Protein AF-A0A856MHK7-F1 (afdb_monomer_lite)

InterPro domains:
  IPR015233 Orange carotenoid-binding protein, N-terminal [PF09150] (10-145)
  IPR015233 Orange carotenoid-binding protein, N-terminal [PS51773] (6-150)
  IPR036917 Orange carotenoid-binding protein, N-terminal domain superfamily [G3DSA:1.10.2090.10] (1-149)
  IPR036917 Orange carotenoid-binding protein, N-terminal domain superfamily [SSF81930] (4-146)

Secondary structure (DSSP, 8-state):
--------HHHHHHHHHTS-HHHHHHHHHHHHHHHHSS--TT--S----HHHHHHHHHHHTS-HHHHHHHHHHHTS----HHHHHHHHS-HHHHHHHHHHHHHHHHTTSSPPPPTT----HHHHHHHHHHTTS-HHHHHHHHHHHHHS--

Organism: NCBI:txid415709

Sequence (150 aa):
MTQYTQSPPAEYAELFRNLSIDNQLAVLWYVYIKIGGSTRPGDPEGTAPDTSDELFNKVKGKSHEEQLQIMRDLLTPSSTDIRREYDSLSNNTKLAFWYRLAQGMENSTIVPVPSDYQLSAQAKELLSRLEPIDFELQYVFLRDALLAGY

Structure (mmCIF, N/CA/C/O backbone):
data_AF-A0A856MHK7-F1
#
_entry.id   AF-A0A856MHK7-F1
#
loop_
_atom_site.group_PDB
_atom_site.id
_atom_site.type_symbol
_atom_site.label_atom_id
_atom_site.label_alt_id
_atom_site.label_comp_id
_atom_site.label_asym_id
_atom_site.label_entity_id
_atom_site.label_seq_id
_atom_site.pdbx_PDB_ins_code
_atom_site.Cartn_x
_atom_site.Cartn_y
_atom_site.Cartn_z
_atom_site.occupancy
_atom_site.B_iso_or_equiv
_atom_site.auth_seq_id
_atom_site.auth_comp_id
_atom_site.auth_asym_id
_atom_site.auth_atom_id
_atom_site.pdbx_PDB_model_num
ATOM 1 N N . MET A 1 1 ? 17.837 -11.339 -31.594 1.00 33.41 1 MET A N 1
ATOM 2 C CA . MET A 1 1 ? 18.201 -10.533 -30.412 1.00 33.41 1 MET A CA 1
ATOM 3 C C . MET A 1 1 ? 16.921 -9.895 -29.912 1.00 33.41 1 MET A C 1
ATOM 5 O O . MET A 1 1 ? 16.466 -8.927 -30.503 1.00 33.41 1 MET A O 1
ATOM 9 N N . THR A 1 2 ? 16.262 -10.508 -28.936 1.00 36.59 2 THR A N 1
ATOM 10 C CA . THR A 1 2 ? 15.085 -9.922 -28.291 1.00 36.59 2 THR A CA 1
ATOM 11 C C . THR A 1 2 ? 15.575 -8.746 -27.457 1.00 36.59 2 THR A C 1
ATOM 13 O O . THR A 1 2 ? 16.279 -8.936 -26.469 1.00 36.59 2 THR A O 1
ATOM 16 N N . GLN A 1 3 ? 15.285 -7.527 -27.911 1.00 32.66 3 GLN A N 1
ATOM 17 C CA . GLN A 1 3 ? 15.436 -6.346 -27.075 1.00 32.66 3 GLN A CA 1
ATOM 18 C C . GLN A 1 3 ? 14.429 -6.499 -25.936 1.00 32.66 3 GLN A C 1
ATOM 20 O O . GLN A 1 3 ? 13.229 -6.354 -26.145 1.00 32.66 3 GLN A O 1
ATOM 25 N N . TYR A 1 4 ? 14.911 -6.860 -24.750 1.00 39.91 4 TYR A N 1
ATOM 26 C CA . TYR A 1 4 ? 14.178 -6.603 -23.521 1.00 39.91 4 TYR A CA 1
ATOM 27 C C . TYR A 1 4 ? 14.167 -5.088 -23.375 1.00 39.91 4 TYR A C 1
ATOM 29 O O . TYR A 1 4 ? 15.126 -4.495 -22.884 1.00 39.91 4 TYR A O 1
ATOM 37 N N . THR A 1 5 ? 13.136 -4.443 -23.909 1.00 43.38 5 THR A N 1
ATOM 38 C CA . THR A 1 5 ? 12.838 -3.063 -23.560 1.00 43.38 5 THR A CA 1
ATOM 39 C C . THR A 1 5 ? 12.625 -3.088 -22.054 1.00 43.38 5 THR A C 1
ATOM 41 O O . THR A 1 5 ? 11.622 -3.613 -21.579 1.00 43.38 5 THR A O 1
ATOM 44 N N . GLN A 1 6 ? 13.619 -2.637 -21.288 1.00 47.22 6 GLN A N 1
ATOM 45 C CA . GLN A 1 6 ? 13.416 -2.311 -19.887 1.00 47.22 6 GLN A CA 1
ATOM 46 C C . GLN A 1 6 ? 12.373 -1.194 -19.888 1.00 47.22 6 GLN A C 1
ATOM 48 O O . GLN A 1 6 ? 12.715 -0.030 -20.084 1.00 47.22 6 GLN A O 1
ATOM 53 N N . SER A 1 7 ? 11.092 -1.552 -19.790 1.00 54.78 7 SER A N 1
ATOM 54 C CA . SER A 1 7 ? 10.040 -0.578 -19.545 1.00 54.78 7 SER A CA 1
ATOM 55 C C . SER A 1 7 ? 10.418 0.127 -18.244 1.00 54.78 7 SER A C 1
ATOM 57 O O . SER A 1 7 ? 10.622 -0.551 -17.229 1.00 54.78 7 SER A O 1
ATOM 59 N N . PRO A 1 8 ? 10.628 1.455 -18.263 1.00 65.31 8 PRO A N 1
ATOM 60 C CA . PRO A 1 8 ? 11.066 2.161 -17.076 1.00 65.31 8 PRO A CA 1
ATOM 61 C C . PRO A 1 8 ? 10.010 1.967 -15.978 1.00 65.31 8 PRO A C 1
ATOM 63 O O . PRO A 1 8 ? 8.819 1.944 -16.294 1.00 65.31 8 PRO A O 1
ATOM 66 N N . PRO A 1 9 ? 10.401 1.868 -14.695 1.00 64.81 9 PRO A N 1
ATOM 67 C CA . PRO A 1 9 ? 9.469 1.722 -13.570 1.00 64.81 9 PRO A CA 1
ATOM 68 C C . PRO A 1 9 ? 8.276 2.697 -13.586 1.00 64.81 9 PRO A C 1
ATOM 70 O O . PRO A 1 9 ? 7.198 2.366 -13.095 1.00 64.81 9 PRO A O 1
ATOM 73 N N . ALA A 1 10 ? 8.436 3.860 -14.227 1.00 70.25 10 ALA A N 1
ATOM 74 C CA . ALA A 1 10 ? 7.376 4.828 -14.487 1.00 70.25 10 ALA A CA 1
ATOM 75 C C . ALA A 1 10 ? 6.189 4.265 -15.302 1.00 70.25 10 ALA A C 1
ATOM 77 O O . ALA A 1 10 ? 5.043 4.539 -14.951 1.00 70.25 10 ALA A O 1
ATOM 78 N N . GLU A 1 11 ? 6.431 3.445 -16.334 1.00 83.56 11 GLU A N 1
ATOM 79 C CA . GLU A 1 11 ? 5.368 2.804 -17.131 1.00 83.56 11 GLU A CA 1
ATOM 80 C C . GLU A 1 11 ? 4.575 1.811 -16.271 1.00 83.56 11 GLU A C 1
ATOM 82 O O . GLU A 1 11 ? 3.349 1.748 -16.329 1.00 83.56 11 GLU A O 1
ATOM 87 N N . TYR A 1 12 ? 5.260 1.059 -15.407 1.00 87.50 12 TYR A N 1
ATOM 88 C CA . TYR A 1 12 ? 4.608 0.116 -14.497 1.00 87.50 12 TYR A CA 1
ATOM 89 C C . TYR A 1 12 ? 3.773 0.835 -13.442 1.00 87.50 12 TYR A C 1
ATOM 91 O O . TYR A 1 12 ? 2.656 0.407 -13.154 1.00 87.50 12 TYR A O 1
ATOM 99 N N . ALA A 1 13 ? 4.269 1.954 -12.912 1.00 85.88 13 ALA A N 1
ATOM 100 C CA . ALA A 1 13 ? 3.502 2.802 -12.009 1.00 85.88 13 ALA A CA 1
ATOM 101 C C . ALA A 1 13 ? 2.266 3.408 -12.705 1.00 85.88 13 ALA A C 1
ATOM 103 O O . ALA A 1 13 ? 1.209 3.516 -12.090 1.00 85.88 13 ALA A O 1
ATOM 104 N N . GLU A 1 14 ? 2.354 3.770 -13.989 1.00 86.25 14 GLU A N 1
ATOM 105 C CA . GLU A 1 14 ? 1.198 4.210 -14.787 1.00 86.25 14 GLU A CA 1
ATOM 106 C C . GLU A 1 14 ? 0.160 3.103 -14.980 1.00 86.25 14 GLU A C 1
ATOM 108 O O . GLU A 1 14 ? -1.025 3.316 -14.716 1.00 86.25 14 GLU A O 1
ATOM 113 N N . LEU A 1 15 ? 0.596 1.909 -15.390 1.00 89.56 15 LEU A N 1
ATOM 114 C CA . LEU A 1 15 ? -0.280 0.744 -15.523 1.00 89.56 15 LEU A CA 1
ATOM 115 C C . LEU A 1 15 ? -0.967 0.415 -14.198 1.00 89.56 15 LEU A C 1
ATOM 117 O O . LEU A 1 15 ? -2.168 0.158 -14.188 1.00 89.56 15 LEU A O 1
ATOM 121 N N . PHE A 1 16 ? -0.225 0.485 -13.092 1.00 92.69 16 PHE A N 1
ATOM 122 C CA . PHE A 1 16 ? -0.745 0.295 -11.744 1.00 92.69 16 PHE A CA 1
ATOM 123 C C . PHE A 1 16 ? -1.862 1.288 -11.409 1.00 92.69 16 PHE A C 1
ATOM 125 O O . PHE A 1 16 ? -2.933 0.868 -10.978 1.00 92.69 16 PHE A O 1
ATOM 132 N N . ARG A 1 17 ? -1.665 2.587 -11.666 1.00 88.94 17 ARG A N 1
ATOM 133 C CA . ARG A 1 17 ? -2.680 3.620 -11.383 1.00 88.94 17 ARG A CA 1
ATOM 134 C C . ARG A 1 17 ? -3.970 3.442 -12.184 1.00 88.94 17 ARG A C 1
ATOM 136 O O . ARG A 1 17 ? -5.034 3.835 -11.718 1.00 88.94 17 ARG A O 1
ATOM 143 N N . ASN A 1 18 ? -3.891 2.829 -13.363 1.00 91.50 18 ASN A N 1
ATOM 144 C CA . ASN A 1 18 ? -5.062 2.534 -14.193 1.00 91.50 18 ASN A CA 1
ATOM 145 C C . ASN A 1 18 ? -5.855 1.301 -13.721 1.00 91.50 18 ASN A C 1
ATOM 147 O O . ASN A 1 18 ? -6.940 1.033 -14.242 1.00 91.50 18 ASN A O 1
ATOM 151 N N . LEU A 1 19 ? -5.338 0.530 -12.760 1.00 94.06 19 LEU A N 1
ATOM 152 C CA . LEU A 1 19 ? -6.069 -0.585 -12.162 1.00 94.06 19 LEU A CA 1
ATOM 153 C C . LEU A 1 19 ? -7.158 -0.072 -11.213 1.00 94.06 19 LEU A C 1
ATOM 155 O O . LEU A 1 19 ? -7.031 0.993 -10.610 1.00 94.06 19 LEU A O 1
ATOM 159 N N . SER A 1 20 ? -8.206 -0.876 -11.009 1.00 95.06 20 SER A N 1
ATOM 160 C CA . SER A 1 20 ? -9.134 -0.636 -9.899 1.00 95.06 20 SER A CA 1
ATOM 161 C C . SER A 1 20 ? -8.396 -0.697 -8.561 1.00 95.06 20 SER A C 1
ATOM 163 O O . SER A 1 20 ? -7.424 -1.436 -8.424 1.00 95.06 20 SER A O 1
ATOM 165 N N . ILE A 1 21 ? -8.889 0.023 -7.555 1.00 94.56 21 ILE A N 1
ATOM 166 C CA . ILE A 1 21 ? -8.235 0.115 -6.241 1.00 94.56 21 ILE A CA 1
ATOM 167 C C . ILE A 1 21 ? -8.026 -1.259 -5.597 1.00 94.56 21 ILE A C 1
ATOM 169 O O . ILE A 1 21 ? -6.948 -1.545 -5.090 1.00 94.56 21 ILE A O 1
ATOM 173 N N . ASP A 1 22 ? -9.000 -2.160 -5.713 1.00 94.94 22 ASP A N 1
ATOM 174 C CA . ASP A 1 22 ? -8.851 -3.526 -5.198 1.00 94.94 22 ASP A CA 1
ATOM 175 C C . ASP A 1 22 ? -7.764 -4.317 -5.950 1.00 94.94 22 ASP A C 1
ATOM 177 O O . ASP A 1 22 ? -7.020 -5.087 -5.344 1.00 94.94 22 ASP A O 1
ATOM 181 N N . ASN A 1 23 ? -7.596 -4.086 -7.259 1.00 95.69 23 ASN A N 1
ATOM 182 C CA . ASN A 1 23 ? -6.491 -4.675 -8.018 1.00 95.69 23 ASN A CA 1
ATOM 183 C C . ASN A 1 23 ? -5.147 -4.036 -7.658 1.00 95.69 23 ASN A C 1
ATOM 185 O O . ASN A 1 23 ? -4.146 -4.745 -7.638 1.00 95.69 23 ASN A O 1
ATOM 189 N N . GLN A 1 24 ? -5.111 -2.737 -7.353 1.00 95.38 24 GLN A N 1
ATOM 190 C CA . GLN A 1 24 ? -3.911 -2.068 -6.850 1.00 95.38 24 GLN A CA 1
ATOM 191 C C . GLN A 1 24 ? -3.471 -2.686 -5.516 1.00 95.38 24 GLN A C 1
ATOM 193 O O . GLN A 1 24 ? -2.326 -3.116 -5.392 1.00 95.38 24 GLN A O 1
ATOM 198 N N . LEU A 1 25 ? -4.391 -2.829 -4.554 1.00 95.25 25 LEU A N 1
ATOM 199 C CA . LEU A 1 25 ? -4.125 -3.485 -3.269 1.00 95.25 25 LEU A CA 1
ATOM 200 C C . LEU A 1 25 ? -3.646 -4.927 -3.449 1.00 95.25 25 LEU A C 1
ATOM 202 O O . LEU A 1 25 ? -2.659 -5.334 -2.836 1.00 95.25 25 LEU A O 1
ATOM 206 N N . ALA A 1 26 ? -4.299 -5.686 -4.331 1.00 94.56 26 ALA A N 1
ATOM 207 C CA . ALA A 1 26 ? -3.879 -7.044 -4.631 1.00 94.56 26 ALA A CA 1
ATOM 208 C C . ALA A 1 26 ? -2.464 -7.079 -5.231 1.00 94.56 26 ALA A C 1
ATOM 210 O O . ALA A 1 26 ? -1.639 -7.864 -4.775 1.00 94.56 26 ALA A O 1
ATOM 211 N N . VAL A 1 27 ? -2.141 -6.214 -6.201 1.00 93.31 27 VAL A N 1
ATOM 212 C CA . VAL A 1 27 ? -0.790 -6.127 -6.783 1.00 93.31 27 VAL A CA 1
ATOM 213 C C . VAL A 1 27 ? 0.252 -5.805 -5.714 1.00 93.31 27 VAL A C 1
ATOM 215 O O . VAL A 1 27 ? 1.264 -6.497 -5.662 1.00 93.31 27 VAL A O 1
ATOM 218 N N . LEU A 1 28 ? 0.003 -4.831 -4.831 1.00 92.31 28 LEU A N 1
ATOM 219 C CA . LEU A 1 28 ? 0.914 -4.507 -3.724 1.00 92.31 28 LEU A CA 1
ATOM 220 C C . LEU A 1 28 ? 1.166 -5.724 -2.821 1.00 92.31 28 LEU A C 1
ATOM 222 O O . LEU A 1 28 ? 2.312 -6.000 -2.469 1.00 92.31 28 LEU A O 1
ATOM 226 N N . TRP A 1 29 ? 0.119 -6.488 -2.503 1.00 91.25 29 TRP A N 1
ATOM 227 C CA . TRP A 1 29 ? 0.225 -7.728 -1.732 1.00 91.25 29 TRP A CA 1
ATOM 228 C C . TRP A 1 29 ? 1.038 -8.817 -2.449 1.00 91.25 29 TRP A C 1
ATOM 230 O O . TRP A 1 29 ? 1.937 -9.410 -1.854 1.00 91.25 29 TRP A O 1
ATOM 240 N N . TYR A 1 30 ? 0.780 -9.064 -3.737 1.00 88.44 30 TYR A N 1
ATOM 241 C CA . TYR A 1 30 ? 1.545 -10.040 -4.524 1.00 88.44 30 TYR A CA 1
ATOM 242 C C . TYR A 1 30 ? 3.018 -9.656 -4.628 1.00 88.44 30 TYR A C 1
ATOM 244 O O . TYR A 1 30 ? 3.892 -10.512 -4.491 1.00 88.44 30 TYR A O 1
ATOM 252 N N . VAL A 1 31 ? 3.286 -8.369 -4.840 1.00 85.81 31 VAL A N 1
ATOM 253 C CA . VAL A 1 31 ? 4.634 -7.810 -4.860 1.00 85.81 31 VAL A CA 1
ATOM 254 C C . VAL A 1 31 ? 5.298 -8.014 -3.494 1.00 85.81 31 VAL A C 1
ATOM 256 O O . VAL A 1 31 ? 6.407 -8.528 -3.453 1.00 85.81 31 VAL A O 1
ATOM 259 N N . TYR A 1 32 ? 4.614 -7.753 -2.375 1.00 83.06 32 TYR A N 1
ATOM 260 C CA . TYR A 1 32 ? 5.132 -8.058 -1.034 1.00 83.06 32 TYR A CA 1
ATOM 261 C C . TYR A 1 32 ? 5.474 -9.544 -0.845 1.00 83.06 32 TYR A C 1
ATOM 263 O O . TYR A 1 32 ? 6.593 -9.843 -0.437 1.00 83.06 32 TYR A O 1
ATOM 271 N N . ILE A 1 33 ? 4.576 -10.482 -1.177 1.00 80.25 33 ILE A N 1
ATOM 272 C CA . ILE A 1 33 ? 4.857 -11.923 -1.019 1.00 80.25 33 ILE A CA 1
ATOM 273 C C . ILE A 1 33 ? 6.079 -12.333 -1.850 1.00 80.25 33 ILE A C 1
ATOM 275 O O . ILE A 1 33 ? 6.932 -13.089 -1.385 1.00 80.25 33 ILE A O 1
ATOM 279 N N . LYS A 1 34 ? 6.164 -11.841 -3.090 1.00 72.81 34 LYS A N 1
ATOM 280 C CA . LYS A 1 34 ? 7.227 -12.196 -4.039 1.00 72.81 34 LYS A CA 1
ATOM 281 C C . LYS A 1 34 ? 8.578 -11.572 -3.679 1.00 72.81 34 LYS A C 1
ATOM 283 O O . LYS A 1 34 ? 9.601 -12.209 -3.903 1.00 72.81 34 LYS A O 1
ATOM 288 N N . ILE A 1 35 ? 8.578 -10.364 -3.115 1.00 63.66 35 ILE A N 1
ATOM 289 C CA . ILE A 1 35 ? 9.780 -9.605 -2.736 1.00 63.66 35 ILE A CA 1
ATOM 290 C C . ILE A 1 35 ? 10.264 -9.942 -1.325 1.00 63.66 35 ILE A C 1
ATOM 292 O O . ILE A 1 35 ? 11.462 -9.933 -1.054 1.00 63.66 35 ILE A O 1
ATOM 296 N N . GLY A 1 36 ? 9.334 -10.187 -0.407 1.00 57.81 36 GLY A N 1
ATOM 297 C CA . GLY A 1 36 ? 9.549 -9.999 1.025 1.00 57.81 36 GLY A CA 1
ATOM 298 C C . GLY A 1 36 ? 9.194 -11.188 1.902 1.00 57.81 36 GLY A C 1
ATOM 299 O O . GLY A 1 36 ? 9.346 -11.080 3.112 1.00 57.81 36 GLY A O 1
ATOM 300 N N . GLY A 1 37 ? 8.799 -12.331 1.338 1.00 51.34 37 GLY A N 1
ATOM 301 C CA . GLY A 1 37 ? 8.439 -13.503 2.137 1.00 51.34 37 GLY A CA 1
ATOM 302 C C . GLY A 1 37 ? 9.557 -14.074 3.022 1.00 51.34 37 GLY A C 1
ATOM 303 O O . GLY A 1 37 ? 9.271 -14.975 3.803 1.00 51.34 37 GLY A O 1
ATOM 304 N N . SER A 1 38 ? 10.823 -13.626 2.938 1.00 45.66 38 SER A N 1
ATOM 305 C CA . SER A 1 38 ? 11.865 -14.158 3.839 1.00 45.66 38 SER A CA 1
ATOM 306 C C . SER A 1 38 ? 13.116 -13.317 4.088 1.00 45.66 38 SER A C 1
ATOM 308 O O . SER A 1 38 ? 13.697 -13.482 5.154 1.00 45.66 38 SER A O 1
ATOM 310 N N . THR A 1 39 ? 13.596 -12.443 3.201 1.00 44.53 39 THR A N 1
ATOM 311 C CA . THR A 1 39 ? 14.909 -11.811 3.445 1.00 44.53 39 THR A CA 1
ATOM 312 C C . THR A 1 39 ? 15.093 -10.535 2.642 1.00 44.53 39 THR A C 1
ATOM 314 O O . THR A 1 39 ? 15.392 -10.599 1.451 1.00 44.53 39 THR A O 1
ATOM 317 N N . ARG A 1 40 ? 15.045 -9.376 3.304 1.00 44.94 40 ARG A N 1
ATOM 318 C CA . ARG A 1 40 ? 15.866 -8.248 2.861 1.00 44.94 40 ARG A CA 1
ATOM 319 C C . ARG A 1 40 ? 17.287 -8.505 3.374 1.00 44.94 40 ARG A C 1
ATOM 321 O O . ARG A 1 40 ? 17.475 -8.540 4.591 1.00 44.94 40 ARG A O 1
ATOM 328 N N . PRO A 1 41 ? 18.297 -8.705 2.512 1.00 33.78 41 PRO A N 1
ATOM 329 C CA . PRO A 1 41 ? 19.677 -8.753 2.967 1.00 33.78 41 PRO A CA 1
ATOM 330 C C . PRO A 1 41 ? 20.034 -7.355 3.488 1.00 33.78 41 PRO A C 1
ATOM 332 O O . PRO A 1 41 ? 20.165 -6.419 2.703 1.00 33.78 41 PRO A O 1
ATOM 335 N N . GLY A 1 42 ? 20.130 -7.200 4.812 1.00 41.50 42 GLY A N 1
ATOM 336 C CA . GLY A 1 42 ? 20.613 -5.968 5.443 1.00 41.50 42 GLY A CA 1
ATOM 337 C C . GLY A 1 42 ? 19.604 -5.110 6.211 1.00 41.50 42 GLY A C 1
ATOM 338 O O . GLY A 1 42 ? 19.938 -3.957 6.457 1.00 41.50 42 GLY A O 1
ATOM 339 N N . ASP A 1 43 ? 18.437 -5.617 6.628 1.00 42.03 43 ASP A N 1
ATOM 340 C CA . ASP A 1 43 ? 17.681 -4.960 7.713 1.00 42.03 43 ASP A CA 1
ATOM 341 C C . ASP A 1 43 ? 18.092 -5.571 9.071 1.00 42.03 43 ASP A C 1
ATOM 343 O O . ASP A 1 43 ? 17.649 -6.674 9.406 1.00 42.03 43 ASP A O 1
ATOM 347 N N . PRO A 1 44 ? 18.954 -4.906 9.866 1.00 34.12 44 PRO A N 1
ATOM 348 C CA . PRO A 1 44 ? 19.041 -5.188 11.288 1.00 34.12 44 PRO A CA 1
ATOM 349 C C . PRO A 1 44 ? 17.742 -4.663 11.904 1.00 34.12 44 PRO A C 1
ATOM 351 O O . PRO A 1 44 ? 17.518 -3.464 11.911 1.00 34.12 44 PRO A O 1
ATOM 354 N N . GLU A 1 45 ? 16.853 -5.545 12.351 1.00 40.03 45 GLU A N 1
ATOM 355 C CA . GLU A 1 45 ? 15.722 -5.191 13.224 1.00 40.03 45 GLU A CA 1
ATOM 356 C C . GLU A 1 45 ? 14.940 -3.899 12.868 1.00 40.03 45 GLU A C 1
ATOM 358 O O . GLU A 1 45 ? 15.125 -2.835 13.452 1.00 40.03 45 GLU A O 1
ATOM 363 N N . GLY A 1 46 ? 13.948 -4.013 11.983 1.00 49.88 46 GLY A N 1
ATOM 364 C CA . GLY A 1 46 ? 12.589 -3.578 12.334 1.00 49.88 46 GLY A CA 1
ATOM 365 C C . GLY A 1 46 ? 12.309 -2.121 12.741 1.00 49.88 46 GLY A C 1
ATOM 366 O O . GLY A 1 46 ? 11.274 -1.904 13.370 1.00 49.88 46 GLY A O 1
ATOM 367 N N . THR A 1 47 ? 13.117 -1.128 12.372 1.00 44.78 47 THR A N 1
ATOM 368 C CA . THR A 1 47 ? 12.814 0.292 12.639 1.00 44.78 47 THR A CA 1
ATOM 369 C C . THR A 1 47 ? 12.144 0.946 11.435 1.00 44.78 47 THR A C 1
ATOM 371 O O . THR A 1 47 ? 12.703 1.782 10.725 1.00 44.78 47 THR A O 1
ATOM 374 N N . ALA A 1 48 ? 10.881 0.576 11.211 1.00 50.06 48 ALA A N 1
ATOM 375 C CA . ALA A 1 48 ? 9.966 1.533 10.607 1.00 50.06 48 ALA A CA 1
ATOM 376 C C . ALA A 1 48 ? 9.936 2.769 11.542 1.00 50.06 48 ALA A C 1
ATOM 378 O O . ALA A 1 48 ? 9.924 2.576 12.757 1.00 50.06 48 ALA A O 1
ATOM 379 N N . PRO A 1 49 ? 10.008 4.019 11.046 1.00 52.75 49 PRO A N 1
ATOM 380 C CA . PRO A 1 49 ? 10.011 5.201 11.914 1.00 52.75 49 PRO A CA 1
ATOM 381 C C . PRO A 1 49 ? 8.806 5.179 12.866 1.00 52.75 49 PRO A C 1
ATOM 383 O O . PRO A 1 49 ? 7.727 4.787 12.420 1.00 52.75 49 PRO A O 1
ATOM 386 N N . ASP A 1 50 ? 8.953 5.638 14.116 1.00 55.72 50 ASP A N 1
ATOM 387 C CA . ASP A 1 50 ? 7.911 5.569 15.167 1.00 55.72 50 ASP A CA 1
ATOM 388 C C . ASP A 1 50 ? 6.516 6.032 14.691 1.00 55.72 50 ASP A C 1
ATOM 390 O O . ASP A 1 50 ? 5.487 5.466 15.055 1.00 55.72 50 ASP A O 1
ATOM 394 N N . THR A 1 51 ? 6.467 7.016 13.789 1.00 58.12 51 THR A N 1
ATOM 395 C CA . THR A 1 51 ? 5.223 7.546 13.207 1.00 58.12 51 THR A CA 1
ATOM 396 C C . THR A 1 51 ? 4.464 6.555 12.317 1.00 58.12 51 THR A C 1
ATOM 398 O O . THR A 1 51 ? 3.241 6.634 12.211 1.00 58.12 51 THR A O 1
ATOM 401 N N . SER A 1 52 ? 5.149 5.596 11.689 1.00 69.62 52 SER A N 1
ATOM 402 C CA . SER A 1 52 ? 4.490 4.518 10.938 1.00 69.62 52 SER A CA 1
ATOM 403 C C . SER A 1 52 ? 3.812 3.501 11.854 1.00 69.62 52 SER A C 1
ATOM 405 O O . SER A 1 52 ? 2.755 2.984 11.494 1.00 69.62 52 SER A O 1
ATOM 407 N N . ASP A 1 53 ? 4.367 3.262 13.046 1.00 76.50 53 ASP A N 1
ATOM 408 C CA . ASP A 1 53 ? 3.808 2.324 14.017 1.00 76.50 53 ASP A CA 1
ATOM 409 C C . ASP A 1 53 ? 2.545 2.906 14.679 1.00 76.50 53 ASP A C 1
ATOM 411 O O . ASP A 1 53 ? 1.572 2.181 14.890 1.00 76.50 53 ASP A O 1
ATOM 415 N N . GLU A 1 54 ? 2.492 4.217 14.939 1.00 84.31 54 GLU A N 1
ATOM 416 C CA . GLU A 1 54 ? 1.273 4.888 15.418 1.00 84.31 54 GLU A CA 1
ATOM 417 C C . GLU A 1 54 ? 0.117 4.778 14.413 1.00 84.31 54 GLU A C 1
ATOM 419 O O . GLU A 1 54 ? -0.983 4.337 14.772 1.00 84.31 54 GLU A O 1
ATOM 424 N N . LEU A 1 55 ? 0.365 5.124 13.144 1.00 88.62 55 LEU A N 1
ATOM 425 C CA . LEU A 1 55 ? -0.639 5.023 12.085 1.00 88.62 55 LEU A CA 1
ATOM 426 C C . LEU A 1 55 ? -1.057 3.565 11.857 1.00 88.62 55 LEU A C 1
ATOM 428 O O . LEU A 1 55 ? -2.246 3.271 11.741 1.00 88.62 55 LEU A O 1
ATOM 432 N N . PHE A 1 56 ? -0.103 2.631 11.857 1.00 90.75 56 PHE A N 1
ATOM 433 C CA . PHE A 1 56 ? -0.384 1.200 11.749 1.00 90.75 56 PHE A CA 1
ATOM 434 C C . PHE A 1 56 ? -1.280 0.710 12.890 1.00 90.75 56 PHE A C 1
ATOM 436 O O . PHE A 1 56 ? -2.280 0.039 12.636 1.00 90.75 56 PHE A O 1
ATOM 443 N N . ASN A 1 57 ? -0.980 1.080 14.137 1.00 91.31 57 ASN A N 1
ATOM 444 C CA . ASN A 1 57 ? -1.781 0.683 15.293 1.00 91.31 57 ASN A CA 1
ATOM 445 C C . ASN A 1 57 ? -3.210 1.241 15.229 1.00 91.31 57 ASN A C 1
ATOM 447 O O . ASN A 1 57 ? -4.151 0.543 15.618 1.00 91.31 57 ASN A O 1
ATOM 451 N N . LYS A 1 58 ? -3.402 2.451 14.678 1.00 92.44 58 LYS A N 1
ATOM 452 C CA . LYS A 1 58 ? -4.741 2.999 14.404 1.00 92.44 58 LYS A CA 1
ATOM 453 C C . LYS A 1 58 ? -5.515 2.128 13.420 1.00 92.44 58 LYS A C 1
ATOM 455 O O . LYS A 1 58 ? -6.671 1.827 13.698 1.00 92.44 58 LYS A O 1
ATOM 460 N N . VAL A 1 59 ? -4.894 1.705 12.313 1.00 94.69 59 VAL A N 1
ATOM 461 C CA . VAL A 1 59 ? -5.534 0.818 11.322 1.00 94.69 59 VAL A CA 1
ATOM 462 C C . VAL A 1 59 ? -5.817 -0.556 11.925 1.00 94.69 59 VAL A C 1
ATOM 464 O O . VAL A 1 59 ? -6.937 -1.048 11.840 1.00 94.69 59 VAL A O 1
ATOM 467 N N . LYS A 1 60 ? -4.839 -1.150 12.611 1.00 94.44 60 LYS A N 1
ATOM 468 C CA . LYS A 1 60 ? -4.968 -2.451 13.280 1.00 94.44 60 LYS A CA 1
ATOM 469 C C . LYS A 1 60 ? -6.121 -2.490 14.287 1.00 94.44 60 LYS A C 1
ATOM 471 O O . LYS A 1 60 ? -6.778 -3.516 14.416 1.00 94.44 60 LYS A O 1
ATOM 476 N N . GLY A 1 61 ? -6.388 -1.384 14.984 1.00 94.19 61 GLY A N 1
ATOM 477 C CA . GLY A 1 61 ? -7.500 -1.268 15.932 1.00 94.19 61 GLY A CA 1
ATOM 478 C C . GLY A 1 61 ? -8.897 -1.183 15.302 1.00 94.19 61 GLY A C 1
ATOM 479 O O . GLY A 1 61 ? -9.879 -1.106 16.039 1.00 94.19 61 GLY A O 1
ATOM 480 N N . LYS A 1 62 ? -9.009 -1.157 13.969 1.00 96.19 62 LYS A N 1
ATOM 481 C CA . LYS A 1 62 ? -10.281 -1.104 13.235 1.00 96.19 62 LYS A CA 1
ATOM 482 C C . LYS A 1 62 ? -10.801 -2.485 12.851 1.00 96.19 62 LYS A C 1
ATOM 484 O O . LYS A 1 62 ? -10.049 -3.456 12.821 1.00 96.19 62 LYS A O 1
ATOM 489 N N . SER A 1 63 ? -12.091 -2.564 12.524 1.00 96.69 63 SER A N 1
ATOM 490 C CA . SER A 1 63 ? -12.674 -3.762 11.910 1.00 96.69 63 SER A CA 1
ATOM 491 C C . SER A 1 63 ? -12.060 -4.034 10.531 1.00 96.69 63 SER A C 1
ATOM 493 O O . SER A 1 63 ? -11.575 -3.117 9.875 1.00 96.69 63 SER A O 1
ATOM 495 N N . HIS A 1 64 ? -12.102 -5.278 10.047 1.00 95.06 64 HIS A N 1
ATOM 496 C CA . HIS A 1 64 ? -11.554 -5.626 8.725 1.00 95.06 64 HIS A CA 1
ATOM 497 C C . HIS A 1 64 ? -12.172 -4.814 7.574 1.00 95.06 64 HIS A C 1
ATOM 499 O O . HIS A 1 64 ? -11.480 -4.477 6.618 1.00 95.06 64 HIS A O 1
ATOM 505 N N . GLU A 1 65 ? -13.458 -4.470 7.667 1.00 95.25 65 GLU A N 1
ATOM 506 C CA . GLU A 1 65 ? -14.125 -3.623 6.674 1.00 95.25 65 GLU A CA 1
ATOM 507 C C . GLU A 1 65 ? -13.552 -2.200 6.677 1.00 95.25 65 GLU A C 1
ATOM 509 O O . GLU A 1 65 ? -13.179 -1.673 5.630 1.00 95.25 65 GLU A O 1
ATOM 514 N N . GLU A 1 66 ? -13.398 -1.603 7.861 1.00 96.19 66 GLU A N 1
ATOM 515 C CA . GLU A 1 66 ? -12.769 -0.290 8.017 1.00 96.19 66 GLU A CA 1
ATOM 516 C C . GLU A 1 66 ? -11.293 -0.309 7.597 1.00 96.19 66 GLU A C 1
ATOM 518 O O . GLU A 1 66 ? -10.838 0.626 6.948 1.00 96.19 66 GLU A O 1
ATOM 523 N N . GLN A 1 67 ? -10.541 -1.366 7.922 1.00 97.06 67 GLN A N 1
ATOM 524 C CA . GLN A 1 67 ? -9.151 -1.539 7.487 1.00 97.06 67 GLN A CA 1
ATOM 525 C C . GLN A 1 67 ? -9.049 -1.530 5.960 1.00 97.06 67 GLN A C 1
ATOM 527 O O . GLN A 1 67 ? -8.215 -0.818 5.400 1.00 97.06 67 GLN A O 1
ATOM 532 N N . LEU A 1 68 ? -9.921 -2.283 5.282 1.00 95.69 68 LEU A N 1
ATOM 533 C CA . LEU A 1 68 ? -9.974 -2.313 3.824 1.00 95.69 68 LEU A CA 1
ATOM 534 C C . LEU A 1 68 ? -10.334 -0.939 3.255 1.00 95.69 68 LEU A C 1
ATOM 536 O O . LEU A 1 68 ? -9.695 -0.486 2.307 1.00 95.69 68 LEU A O 1
ATOM 540 N N . GLN A 1 69 ? -11.320 -0.257 3.841 1.00 95.75 69 GLN A N 1
ATOM 541 C CA . GLN A 1 69 ? -11.709 1.077 3.393 1.00 95.75 69 GLN A CA 1
ATOM 542 C C . GLN A 1 69 ? -10.579 2.093 3.576 1.00 95.75 69 GLN A C 1
ATOM 544 O O . GLN A 1 69 ? -10.316 2.871 2.667 1.00 95.75 69 GLN A O 1
ATOM 549 N N . ILE A 1 70 ? -9.851 2.034 4.692 1.00 95.44 70 ILE A N 1
ATOM 550 C CA . ILE A 1 70 ? -8.666 2.864 4.913 1.00 95.44 70 ILE A CA 1
ATOM 551 C C . ILE A 1 70 ? -7.632 2.601 3.820 1.00 95.44 70 ILE A C 1
ATOM 553 O O . ILE A 1 70 ? -7.165 3.542 3.189 1.00 95.44 70 ILE A O 1
ATOM 557 N N . MET A 1 71 ? -7.289 1.338 3.552 1.00 95.06 71 MET A N 1
ATOM 558 C CA . MET A 1 71 ? -6.313 1.004 2.510 1.00 95.06 71 MET A CA 1
ATOM 559 C C . MET A 1 71 ? -6.745 1.506 1.124 1.00 95.06 71 MET A C 1
ATOM 561 O O . MET A 1 71 ? -5.905 1.978 0.359 1.00 95.06 71 MET A O 1
ATOM 565 N N . ARG A 1 72 ? -8.048 1.467 0.815 1.00 94.62 72 ARG A N 1
ATOM 566 C CA . ARG A 1 72 ? -8.607 2.060 -0.409 1.00 94.62 72 ARG A CA 1
ATOM 567 C C . ARG A 1 72 ? -8.452 3.581 -0.425 1.00 94.62 72 ARG A C 1
ATOM 569 O O . ARG A 1 72 ? -7.960 4.121 -1.410 1.00 94.62 72 ARG A O 1
ATOM 576 N N . ASP A 1 73 ? -8.796 4.252 0.673 1.00 93.31 73 ASP A N 1
ATOM 577 C CA . ASP A 1 73 ? -8.690 5.708 0.818 1.00 93.31 73 ASP A CA 1
ATOM 578 C C . ASP A 1 73 ? -7.244 6.208 0.674 1.00 93.31 73 ASP A C 1
ATOM 580 O O . ASP A 1 73 ? -7.008 7.309 0.175 1.00 93.31 73 ASP A O 1
ATOM 584 N N . LEU A 1 74 ? -6.254 5.407 1.077 1.00 92.31 74 LEU A N 1
ATOM 585 C CA . LEU A 1 74 ? -4.837 5.737 0.904 1.00 92.31 74 LEU A CA 1
ATOM 586 C C . LEU A 1 74 ? -4.371 5.677 -0.561 1.00 92.31 74 LEU A C 1
ATOM 588 O O . LEU A 1 74 ? -3.380 6.320 -0.900 1.00 92.31 74 LEU A O 1
ATOM 592 N N . LEU A 1 75 ? -5.089 4.958 -1.428 1.00 91.06 75 LEU A N 1
ATOM 593 C CA . LEU A 1 75 ? -4.801 4.829 -2.865 1.00 91.06 75 LEU A CA 1
ATOM 594 C C . LEU A 1 75 ? -5.709 5.691 -3.757 1.00 91.06 75 LEU A C 1
ATOM 596 O O . LEU A 1 75 ? -5.595 5.652 -4.979 1.00 91.06 75 LEU A O 1
ATOM 600 N N . THR A 1 76 ? -6.609 6.478 -3.169 1.00 88.00 76 THR A N 1
ATOM 601 C CA . THR A 1 76 ? -7.520 7.381 -3.891 1.00 88.00 76 THR A CA 1
ATOM 602 C C . THR A 1 76 ? -7.463 8.782 -3.310 1.00 88.00 76 THR A C 1
ATOM 604 O O . THR A 1 76 ? -7.255 8.899 -2.109 1.00 88.00 76 THR A O 1
ATOM 607 N N . PRO A 1 77 ? -7.725 9.857 -4.068 1.00 82.56 77 PRO A N 1
ATOM 608 C CA . PRO A 1 77 ? -7.942 11.171 -3.468 1.00 82.56 77 PRO A CA 1
ATOM 609 C C . PRO A 1 77 ? -9.059 11.099 -2.409 1.00 82.56 77 PRO A C 1
ATOM 611 O O . PRO A 1 77 ? -10.218 10.851 -2.737 1.00 82.56 77 PRO A O 1
ATOM 614 N N . SER A 1 78 ? -8.711 11.286 -1.135 1.00 84.12 78 SER A N 1
ATOM 615 C CA . SER 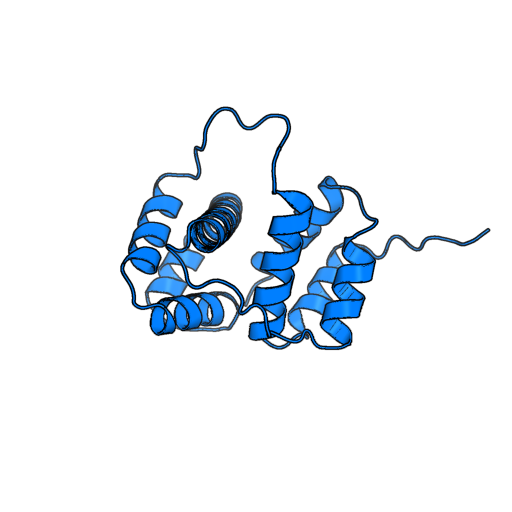A 1 78 ? -9.639 11.216 -0.003 1.00 84.12 78 SER A CA 1
ATOM 616 C C . SER A 1 78 ? -9.284 12.288 1.024 1.00 84.12 78 SER A C 1
ATOM 618 O O . SER A 1 78 ? -8.117 12.621 1.215 1.00 84.12 78 SER A O 1
ATOM 620 N N . SER A 1 79 ? -10.289 12.863 1.683 1.00 85.62 79 SER A N 1
ATOM 621 C CA . SER A 1 79 ? -10.114 13.934 2.674 1.00 85.62 79 SER A CA 1
ATOM 622 C C . SER A 1 79 ? -10.193 13.440 4.122 1.00 85.62 79 SER A C 1
ATOM 624 O O . SER A 1 79 ? -10.334 14.252 5.046 1.00 85.62 79 SER A O 1
ATOM 626 N N . THR A 1 80 ? -10.093 12.125 4.342 1.00 90.12 80 THR A N 1
ATOM 627 C CA . THR A 1 80 ? -10.144 11.517 5.677 1.00 90.12 80 THR A CA 1
ATOM 628 C C . THR A 1 80 ? -8.970 11.957 6.551 1.00 90.12 80 THR A C 1
ATOM 630 O O . THR A 1 80 ? -7.883 12.275 6.064 1.00 90.12 80 THR A O 1
ATOM 633 N N . ASP A 1 81 ? -9.176 11.979 7.871 1.00 89.62 81 ASP A N 1
ATOM 634 C CA . ASP A 1 81 ? -8.115 12.349 8.819 1.00 89.62 81 ASP A CA 1
ATOM 635 C C . ASP A 1 81 ? -6.909 11.409 8.700 1.00 89.62 81 ASP A C 1
ATOM 637 O O . ASP A 1 81 ? -5.766 11.859 8.725 1.00 89.62 81 ASP A O 1
ATOM 641 N N . ILE A 1 82 ? -7.165 10.116 8.480 1.00 88.50 82 ILE A N 1
ATOM 642 C CA . ILE A 1 82 ? -6.114 9.109 8.328 1.00 88.50 82 ILE A CA 1
ATOM 643 C C . ILE A 1 82 ? -5.299 9.303 7.047 1.00 88.50 82 ILE A C 1
ATOM 645 O O . ILE A 1 82 ? -4.086 9.107 7.057 1.00 88.50 82 ILE A O 1
ATOM 649 N N . ARG A 1 83 ? -5.937 9.755 5.958 1.00 90.69 83 ARG A N 1
ATOM 650 C CA . ARG A 1 83 ? -5.241 10.110 4.722 1.00 90.69 83 ARG A CA 1
ATOM 651 C C . ARG A 1 83 ? -4.370 11.347 4.922 1.00 90.69 83 ARG A C 1
ATOM 653 O O . ARG A 1 83 ? -3.223 11.335 4.496 1.00 90.69 83 ARG A O 1
ATOM 660 N N . ARG A 1 84 ? -4.857 12.373 5.632 1.00 90.50 84 ARG A N 1
ATOM 661 C CA . ARG A 1 84 ? -4.049 13.564 5.966 1.00 90.50 84 ARG A CA 1
ATOM 662 C C . ARG A 1 84 ? -2.838 13.220 6.833 1.00 90.50 84 ARG A C 1
ATOM 664 O O . ARG A 1 84 ? -1.752 13.744 6.601 1.00 90.50 84 ARG A O 1
ATOM 671 N N . GLU A 1 85 ? -3.015 12.333 7.808 1.00 91.00 85 GLU A N 1
ATOM 672 C CA . GLU A 1 85 ? -1.917 11.831 8.635 1.00 91.00 85 GLU A CA 1
ATOM 673 C C . GLU A 1 85 ? -0.901 11.056 7.790 1.00 91.00 85 GLU A C 1
ATOM 675 O O . GLU A 1 85 ? 0.289 11.363 7.844 1.00 91.00 85 GLU A O 1
ATOM 680 N N . TYR A 1 86 ? -1.368 10.137 6.939 1.00 91.38 86 TYR A N 1
ATOM 681 C CA . TYR A 1 86 ? -0.523 9.424 5.982 1.00 91.38 86 TYR A CA 1
ATOM 682 C C . TYR A 1 86 ? 0.237 10.387 5.061 1.00 91.38 86 TYR A C 1
ATOM 684 O O . TYR A 1 86 ? 1.440 10.232 4.867 1.00 91.38 86 TYR A O 1
ATOM 692 N N . ASP A 1 87 ? -0.425 11.415 4.529 1.00 89.62 87 ASP A N 1
ATOM 693 C CA . ASP A 1 87 ? 0.187 12.382 3.617 1.00 89.62 87 ASP A CA 1
ATOM 694 C C . ASP A 1 87 ? 1.298 13.207 4.268 1.00 89.62 87 ASP A C 1
ATOM 696 O O . ASP A 1 87 ? 2.247 13.575 3.573 1.00 89.62 87 ASP A O 1
ATOM 700 N N . SER A 1 88 ? 1.218 13.429 5.585 1.00 89.56 88 SER A N 1
ATOM 701 C CA . SER A 1 88 ? 2.243 14.124 6.372 1.00 89.56 88 SER A CA 1
ATOM 702 C C . SER A 1 88 ? 3.525 13.306 6.587 1.00 89.56 88 SER A C 1
ATOM 704 O O . SER A 1 88 ? 4.561 13.860 6.961 1.00 89.56 88 SER A O 1
ATOM 706 N N . LEU A 1 89 ? 3.478 11.991 6.342 1.00 87.31 89 LEU A N 1
ATOM 707 C CA . LEU A 1 89 ? 4.623 11.100 6.497 1.00 87.31 89 LEU A CA 1
ATOM 708 C C . LEU A 1 89 ? 5.677 11.334 5.408 1.00 87.31 89 LEU A C 1
ATOM 710 O O . LEU A 1 89 ? 5.365 11.622 4.250 1.00 87.31 89 LEU A O 1
ATOM 714 N N . SER A 1 90 ? 6.948 11.113 5.758 1.00 86.56 90 SER A N 1
ATOM 715 C CA . SER A 1 90 ? 8.027 11.087 4.766 1.00 86.56 90 SER A CA 1
ATOM 716 C C . SER A 1 90 ? 7.827 9.945 3.761 1.00 86.56 90 SER A C 1
ATOM 718 O O . SER A 1 90 ? 7.243 8.911 4.087 1.00 86.56 90 SER A O 1
ATOM 720 N N . ASN A 1 91 ? 8.381 10.085 2.556 1.00 84.56 91 ASN A N 1
ATOM 721 C CA . ASN A 1 91 ? 8.330 9.055 1.512 1.00 84.56 91 ASN A CA 1
ATOM 722 C C . ASN A 1 91 ? 8.799 7.672 2.001 1.00 84.56 91 ASN A C 1
ATOM 724 O O . ASN A 1 91 ? 8.159 6.659 1.723 1.00 84.56 91 ASN A O 1
ATOM 728 N N . ASN A 1 92 ? 9.881 7.632 2.784 1.00 81.69 92 ASN A N 1
ATOM 729 C CA . ASN A 1 92 ? 10.400 6.388 3.355 1.00 81.69 92 ASN A CA 1
ATOM 730 C C . ASN A 1 92 ? 9.450 5.813 4.414 1.00 81.69 92 ASN A C 1
ATOM 732 O O . ASN A 1 92 ? 9.248 4.603 4.474 1.00 81.69 92 ASN A O 1
ATOM 736 N N . THR A 1 93 ? 8.828 6.677 5.220 1.00 84.94 93 THR A N 1
ATOM 737 C CA . THR A 1 93 ? 7.854 6.272 6.240 1.00 84.94 93 THR A CA 1
ATOM 738 C C . THR A 1 93 ? 6.575 5.714 5.611 1.00 84.94 93 THR A C 1
ATOM 740 O O . THR A 1 93 ? 6.048 4.726 6.110 1.00 84.94 93 THR A O 1
ATOM 743 N N . LYS A 1 94 ? 6.102 6.280 4.490 1.00 88.06 94 LYS A N 1
ATOM 744 C CA . LYS A 1 94 ? 4.959 5.744 3.726 1.00 88.06 94 LYS A CA 1
ATOM 745 C C . LYS A 1 94 ? 5.231 4.323 3.232 1.00 88.06 94 LYS A C 1
ATOM 747 O O . LYS A 1 94 ? 4.393 3.443 3.406 1.00 88.06 94 LYS A O 1
ATOM 752 N N . LEU A 1 95 ? 6.420 4.078 2.676 1.00 86.00 95 LEU A N 1
ATOM 753 C CA . LEU A 1 95 ? 6.828 2.737 2.243 1.00 86.00 95 LEU A CA 1
ATOM 754 C C . LEU A 1 95 ? 6.906 1.753 3.416 1.00 86.00 95 LEU A C 1
ATOM 756 O O . LEU A 1 95 ? 6.392 0.640 3.319 1.00 86.00 95 LEU A O 1
ATOM 760 N N . ALA A 1 96 ? 7.494 2.175 4.538 1.00 84.06 96 ALA A N 1
ATOM 761 C CA . ALA A 1 96 ? 7.565 1.358 5.746 1.00 84.06 96 ALA A CA 1
ATOM 762 C C . ALA A 1 96 ? 6.168 1.032 6.307 1.00 84.06 96 ALA A C 1
ATOM 764 O O . ALA A 1 96 ? 5.913 -0.098 6.715 1.00 84.06 96 ALA A O 1
ATOM 765 N N . PHE A 1 97 ? 5.239 1.987 6.262 1.00 89.31 97 PHE A N 1
ATOM 766 C CA . PHE A 1 97 ? 3.851 1.786 6.668 1.00 89.31 97 PHE A CA 1
ATOM 767 C C . PHE A 1 97 ? 3.130 0.736 5.802 1.00 89.31 97 PHE A C 1
ATOM 769 O O . PHE A 1 97 ? 2.517 -0.181 6.344 1.00 89.31 97 PHE A O 1
ATOM 776 N N . TRP A 1 98 ? 3.251 0.797 4.470 1.00 91.06 98 TRP A N 1
ATOM 777 C CA . TRP A 1 98 ? 2.678 -0.230 3.586 1.00 91.06 98 TRP A CA 1
ATOM 778 C C . TRP A 1 98 ? 3.293 -1.613 3.810 1.00 91.06 98 TRP A C 1
ATOM 780 O O . TRP A 1 98 ? 2.585 -2.619 3.782 1.00 91.06 98 TRP A O 1
ATOM 790 N N . TYR A 1 99 ? 4.592 -1.669 4.107 1.00 86.94 99 TYR A N 1
ATOM 791 C CA . TYR A 1 99 ? 5.254 -2.911 4.495 1.00 86.94 99 TYR A CA 1
ATOM 792 C C . TYR A 1 99 ? 4.685 -3.478 5.807 1.00 86.94 99 TYR A C 1
ATOM 794 O O . TYR A 1 99 ? 4.367 -4.664 5.876 1.00 86.94 99 TYR A O 1
ATOM 802 N N . ARG A 1 100 ? 4.465 -2.635 6.827 1.00 87.50 100 ARG A N 1
ATOM 803 C CA . ARG A 1 100 ? 3.808 -3.028 8.088 1.00 87.50 100 ARG A CA 1
ATOM 804 C C . ARG A 1 100 ? 2.385 -3.540 7.868 1.00 87.50 100 ARG A C 1
ATOM 806 O O . ARG A 1 100 ? 2.010 -4.533 8.485 1.00 87.50 100 ARG A O 1
ATOM 813 N N . LEU A 1 101 ? 1.601 -2.907 6.989 1.00 92.00 101 LEU A N 1
ATOM 814 C CA . LEU A 1 101 ? 0.264 -3.397 6.634 1.00 92.00 101 LEU A CA 1
ATOM 815 C C . LEU A 1 101 ? 0.331 -4.810 6.052 1.00 92.00 101 LEU A C 1
ATOM 817 O O . LEU A 1 101 ? -0.400 -5.683 6.511 1.00 92.00 101 LEU A O 1
ATOM 821 N N . ALA A 1 102 ? 1.253 -5.060 5.121 1.00 89.38 102 ALA A N 1
ATOM 822 C CA . ALA A 1 102 ? 1.429 -6.377 4.520 1.00 89.38 102 ALA A CA 1
ATOM 823 C C . ALA A 1 102 ? 1.894 -7.440 5.538 1.00 89.38 102 ALA A C 1
ATOM 825 O O . ALA A 1 102 ? 1.322 -8.528 5.592 1.00 89.38 102 ALA A O 1
ATOM 826 N N . GLN A 1 103 ? 2.833 -7.107 6.433 1.00 86.94 103 GLN A N 1
ATOM 827 C CA . GLN A 1 103 ? 3.179 -7.965 7.579 1.00 86.94 103 GLN A CA 1
ATOM 828 C C . GLN A 1 103 ? 1.959 -8.232 8.474 1.00 86.94 103 GLN A C 1
ATOM 830 O O . GLN A 1 103 ? 1.770 -9.330 8.997 1.00 86.94 103 GLN A O 1
ATOM 835 N N . GLY A 1 104 ? 1.112 -7.222 8.668 1.00 89.44 104 GLY A N 1
ATOM 836 C CA . GLY A 1 104 ? -0.134 -7.346 9.407 1.00 89.44 104 GLY A CA 1
ATOM 837 C C . GLY A 1 104 ? -1.121 -8.305 8.744 1.00 89.44 104 GLY A C 1
ATOM 838 O O . GLY A 1 104 ? -1.773 -9.061 9.463 1.00 89.44 104 GLY A O 1
ATOM 839 N N . MET A 1 105 ? -1.199 -8.309 7.410 1.00 91.25 105 MET A N 1
ATOM 840 C CA . MET A 1 105 ? -2.034 -9.220 6.615 1.00 91.25 105 MET A CA 1
ATOM 841 C C . MET A 1 105 ? -1.552 -10.666 6.723 1.00 91.25 105 MET A C 1
ATOM 843 O O . MET A 1 105 ? -2.357 -11.565 6.954 1.00 91.25 105 MET A O 1
ATOM 847 N N . GLU A 1 106 ? -0.238 -10.885 6.642 1.00 87.00 106 GLU A N 1
ATOM 848 C CA . GLU A 1 106 ? 0.387 -12.196 6.852 1.00 87.00 106 GLU A CA 1
ATOM 849 C C . GLU A 1 106 ? 0.099 -12.746 8.259 1.00 87.00 106 GLU A C 1
ATOM 851 O O . GLU A 1 106 ? -0.265 -13.908 8.422 1.00 87.00 106 GLU A O 1
ATOM 856 N N . ASN A 1 107 ? 0.149 -11.879 9.275 1.00 87.31 107 ASN A N 1
ATOM 857 C CA . ASN A 1 107 ? -0.160 -12.226 10.664 1.00 87.31 107 ASN A CA 1
ATOM 858 C C . ASN A 1 107 ? -1.661 -12.164 11.012 1.00 87.31 107 ASN A C 1
ATOM 860 O O . ASN A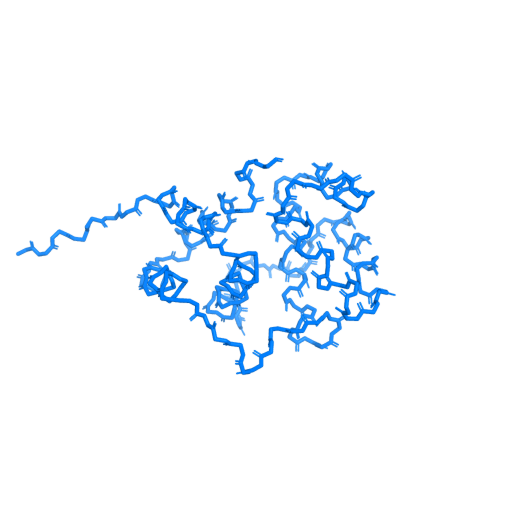 1 107 ? -2.017 -12.265 12.185 1.00 87.31 107 ASN A O 1
ATOM 864 N N . SER A 1 108 ? -2.552 -11.975 10.028 1.00 89.25 108 SER A N 1
ATOM 865 C CA . SER A 1 108 ? -4.014 -11.880 10.225 1.00 89.25 108 SER A CA 1
ATOM 866 C C . SER A 1 108 ? -4.473 -10.788 11.213 1.00 89.25 108 SER A C 1
ATOM 868 O O . SER A 1 108 ? -5.527 -10.898 11.832 1.00 89.25 108 SER A O 1
ATOM 870 N N . THR A 1 109 ? -3.680 -9.728 11.377 1.00 92.12 109 THR A N 1
ATOM 871 C CA . THR A 1 109 ? -4.022 -8.530 12.177 1.00 92.12 109 THR A CA 1
ATOM 872 C C . THR A 1 109 ? -4.547 -7.372 11.327 1.00 92.12 109 THR A C 1
ATOM 874 O O . THR A 1 109 ? -5.179 -6.458 11.854 1.00 92.12 109 THR A O 1
ATOM 877 N N . ILE A 1 110 ? -4.288 -7.426 10.021 1.00 95.69 110 ILE A N 1
ATOM 878 C CA . ILE A 1 110 ? -4.883 -6.585 8.985 1.00 95.69 110 ILE A CA 1
ATOM 879 C C . ILE A 1 110 ? -5.634 -7.512 8.026 1.00 95.69 110 ILE A C 1
ATOM 881 O O . ILE A 1 110 ? -5.202 -8.641 7.796 1.00 95.69 110 ILE A O 1
ATOM 885 N N . VAL A 1 111 ? -6.750 -7.050 7.469 1.00 95.25 111 VAL A N 1
ATOM 886 C CA . VAL A 1 111 ? -7.556 -7.793 6.496 1.00 95.25 111 VAL A CA 1
ATOM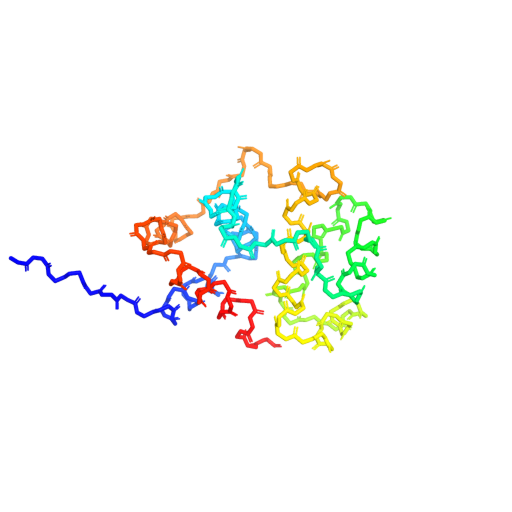 887 C C . VAL A 1 111 ? -6.696 -8.264 5.310 1.00 95.25 111 VAL A C 1
ATOM 889 O O . VAL A 1 111 ? -6.147 -7.431 4.584 1.00 95.25 111 VAL A O 1
ATOM 892 N N . PRO A 1 112 ? -6.542 -9.584 5.094 1.00 91.88 112 PRO A N 1
ATOM 893 C CA . PRO A 1 112 ? -5.742 -10.102 3.992 1.00 91.88 112 PRO A CA 1
ATOM 894 C C . PRO A 1 112 ? -6.486 -9.978 2.657 1.00 91.88 112 PRO A C 1
ATOM 896 O O . PRO A 1 112 ? -7.710 -9.830 2.618 1.00 91.88 112 PRO A O 1
ATOM 899 N N . VAL A 1 113 ? -5.756 -10.107 1.544 1.00 90.81 113 VAL A N 1
ATOM 900 C CA . VAL A 1 113 ? -6.390 -10.311 0.233 1.00 90.81 113 VAL A CA 1
ATOM 901 C C . VAL A 1 113 ? -7.111 -11.666 0.257 1.00 90.81 113 VAL A C 1
ATOM 903 O O . VAL A 1 113 ? -6.473 -12.671 0.589 1.00 90.81 113 VAL A O 1
ATOM 906 N N . PRO A 1 114 ? -8.411 -11.728 -0.089 1.00 90.38 114 PRO A N 1
ATOM 907 C CA . PRO A 1 114 ? -9.148 -12.985 -0.138 1.00 90.38 114 PRO A CA 1
ATOM 908 C C . PRO A 1 114 ? -8.490 -13.996 -1.083 1.00 90.38 114 PRO A C 1
ATOM 910 O O . PRO A 1 114 ? -8.021 -13.638 -2.164 1.00 90.38 114 PRO A O 1
ATOM 913 N N . SER A 1 115 ? -8.470 -15.274 -0.701 1.00 86.19 115 SER A N 1
ATOM 914 C CA . SER A 1 115 ? -7.851 -16.339 -1.507 1.00 86.19 115 SER A CA 1
ATOM 915 C C . SER A 1 115 ? -8.577 -16.605 -2.829 1.00 86.19 115 SER A C 1
ATOM 917 O O . SER A 1 115 ? -7.989 -17.155 -3.758 1.00 86.19 115 SER A O 1
ATOM 919 N N . ASP A 1 116 ? -9.842 -16.203 -2.926 1.00 90.31 116 ASP A N 1
ATOM 920 C CA . ASP A 1 116 ? -10.684 -16.267 -4.116 1.00 90.31 116 ASP A CA 1
ATOM 921 C C . ASP A 1 116 ? -10.654 -14.973 -4.949 1.00 90.31 116 ASP A C 1
ATOM 923 O O . ASP A 1 116 ? -11.323 -14.891 -5.984 1.00 90.31 116 ASP A O 1
ATOM 927 N N . TYR A 1 117 ? -9.861 -13.971 -4.547 1.00 92.25 117 TYR A N 1
ATOM 928 C CA . TYR A 1 117 ? -9.753 -12.713 -5.275 1.00 92.25 117 TYR A CA 1
ATOM 929 C C . TYR A 1 117 ? -9.133 -12.923 -6.662 1.00 92.25 117 TYR A C 1
ATOM 931 O O . TYR A 1 117 ? -8.007 -13.406 -6.814 1.00 92.25 117 TYR A O 1
ATOM 939 N N . GLN A 1 118 ? -9.856 -12.501 -7.701 1.00 92.88 118 GLN A N 1
ATOM 940 C CA . GLN A 1 118 ? -9.412 -12.629 -9.084 1.00 92.88 118 GLN A CA 1
ATOM 941 C C . GLN A 1 118 ? -8.852 -11.310 -9.607 1.00 92.88 118 GLN A C 1
ATOM 943 O O . GLN A 1 118 ? -9.584 -10.351 -9.848 1.00 92.88 118 GLN A O 1
ATOM 948 N N . LEU A 1 119 ? -7.543 -11.297 -9.863 1.00 92.56 119 LEU A N 1
ATOM 949 C CA . LEU A 1 119 ? -6.891 -10.191 -10.557 1.00 92.56 119 LEU A CA 1
ATOM 950 C C . LEU A 1 119 ? -7.476 -9.993 -11.963 1.00 92.56 119 LEU A C 1
ATOM 952 O O . LEU A 1 119 ? -7.691 -10.961 -12.708 1.00 92.56 119 LEU A O 1
ATOM 956 N N . SER A 1 120 ? -7.636 -8.728 -12.353 1.00 95.19 120 SER A N 1
ATOM 957 C CA . SER A 1 120 ? -7.944 -8.352 -13.735 1.00 95.19 120 SER A CA 1
ATOM 958 C C . SER A 1 120 ? -6.829 -8.769 -14.701 1.00 95.19 120 SER A C 1
ATOM 960 O O . SER A 1 120 ? -5.695 -9.038 -14.298 1.00 95.19 120 SER A O 1
ATOM 962 N N . ALA A 1 121 ? -7.138 -8.814 -16.001 1.00 94.38 121 ALA A N 1
ATOM 963 C CA . ALA A 1 121 ? -6.145 -9.129 -17.030 1.00 94.38 121 ALA A CA 1
ATOM 964 C C . ALA A 1 121 ? -4.962 -8.145 -16.995 1.00 94.38 121 ALA A C 1
ATOM 966 O O . ALA A 1 121 ? -3.812 -8.569 -17.046 1.00 94.38 121 ALA A O 1
ATOM 967 N N . GLN A 1 122 ? -5.249 -6.857 -16.803 1.00 93.75 122 GLN A N 1
ATOM 968 C CA . GLN A 1 122 ? -4.256 -5.790 -16.699 1.00 93.75 122 GLN A CA 1
ATOM 969 C C . GLN A 1 122 ? -3.370 -5.953 -15.457 1.00 93.75 122 GLN A C 1
ATOM 971 O O . GLN A 1 122 ? -2.157 -5.781 -15.533 1.00 93.75 122 GLN A O 1
ATOM 976 N N . ALA A 1 123 ? -3.953 -6.327 -14.313 1.00 93.81 123 ALA A N 1
ATOM 977 C CA . ALA A 1 123 ? -3.184 -6.556 -13.093 1.00 93.81 123 ALA A CA 1
ATOM 978 C C . ALA A 1 123 ? -2.281 -7.796 -13.213 1.00 93.81 123 ALA A C 1
ATOM 980 O O . ALA A 1 123 ? -1.130 -7.766 -12.785 1.00 93.81 123 ALA A O 1
ATOM 981 N N . LYS A 1 124 ? -2.770 -8.870 -13.851 1.00 93.06 124 LYS A N 1
ATOM 982 C CA . LYS A 1 124 ? -1.965 -10.065 -14.161 1.00 93.06 124 LYS A CA 1
ATOM 983 C C . LYS A 1 124 ? -0.811 -9.740 -15.105 1.00 93.06 124 LYS A C 1
ATOM 985 O O . LYS A 1 124 ? 0.304 -10.201 -14.881 1.00 93.06 124 LYS A O 1
ATOM 990 N N . GLU A 1 125 ? -1.070 -8.938 -16.135 1.00 92.12 125 GLU A N 1
ATOM 991 C CA . GLU A 1 125 ? -0.039 -8.477 -17.061 1.00 92.12 125 GLU A CA 1
ATOM 992 C C . GLU A 1 125 ? 1.038 -7.672 -16.327 1.00 92.12 125 GLU A C 1
ATOM 994 O O . GLU A 1 125 ? 2.221 -7.981 -16.460 1.00 92.12 125 GLU A O 1
ATOM 999 N N . LEU A 1 126 ? 0.643 -6.710 -15.489 1.00 92.12 126 LEU A N 1
ATOM 1000 C CA . LEU A 1 126 ? 1.581 -5.937 -14.677 1.00 92.12 126 LEU A CA 1
ATOM 1001 C C . LEU A 1 126 ? 2.449 -6.848 -13.797 1.00 92.12 126 LEU A C 1
ATOM 1003 O O . LEU A 1 126 ? 3.670 -6.722 -13.813 1.00 92.12 126 LEU A O 1
ATOM 1007 N N . LEU A 1 127 ? 1.849 -7.808 -13.086 1.00 89.88 127 LEU A N 1
ATOM 1008 C CA . LEU A 1 127 ? 2.612 -8.754 -12.266 1.00 89.88 127 LEU A CA 1
ATOM 1009 C C . LEU A 1 127 ? 3.590 -9.592 -13.095 1.00 89.88 127 LEU A C 1
ATOM 1011 O O . LEU A 1 127 ? 4.729 -9.765 -12.677 1.00 89.88 127 LEU A O 1
ATOM 1015 N N . SER A 1 128 ? 3.192 -10.050 -14.286 1.00 89.88 128 SER A N 1
ATOM 1016 C CA . SER A 1 128 ? 4.081 -10.815 -15.173 1.00 89.88 128 SER A CA 1
ATOM 1017 C C . SER A 1 128 ? 5.296 -10.012 -15.655 1.00 89.88 128 SER A C 1
ATOM 1019 O O . SER A 1 128 ? 6.338 -10.591 -15.950 1.00 89.88 128 SER A O 1
ATOM 1021 N N . ARG A 1 129 ? 5.180 -8.677 -15.703 1.00 88.75 129 ARG A N 1
ATOM 1022 C CA . ARG A 1 129 ? 6.280 -7.758 -16.028 1.00 88.75 129 ARG A CA 1
ATOM 1023 C C . ARG A 1 129 ? 7.142 -7.416 -14.808 1.00 88.75 129 ARG A C 1
ATOM 1025 O O . ARG A 1 129 ? 8.331 -7.155 -14.970 1.00 88.75 129 ARG A O 1
ATOM 1032 N N . LEU A 1 130 ? 6.558 -7.425 -13.607 1.00 87.12 130 LEU A N 1
ATOM 1033 C CA . LEU A 1 130 ? 7.257 -7.175 -12.339 1.00 87.12 130 LEU A CA 1
ATOM 1034 C C . LEU A 1 130 ? 8.003 -8.407 -11.804 1.00 87.12 130 LEU A C 1
ATOM 1036 O O . LEU A 1 130 ? 8.992 -8.257 -11.095 1.00 87.12 130 LEU A O 1
ATOM 1040 N N . GLU A 1 131 ? 7.553 -9.619 -12.124 1.00 84.06 131 GLU A N 1
ATOM 1041 C CA . GLU A 1 131 ? 8.170 -10.866 -11.654 1.00 84.06 131 GLU A CA 1
ATOM 1042 C C . GLU A 1 131 ? 9.625 -11.090 -12.128 1.00 84.06 131 GLU A C 1
ATOM 1044 O O . GLU A 1 1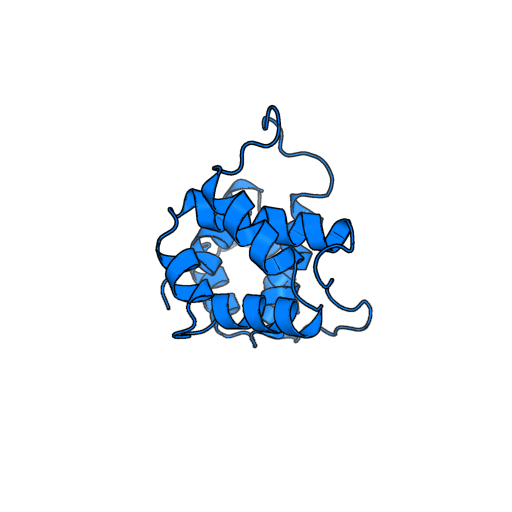31 ? 10.433 -11.508 -11.302 1.00 84.06 131 GLU A O 1
ATOM 1049 N N . PRO A 1 132 ? 10.014 -10.810 -13.391 1.00 85.19 132 PRO A N 1
ATOM 1050 C CA . PRO A 1 132 ? 11.371 -11.085 -13.873 1.00 85.19 132 PRO A CA 1
ATOM 1051 C C . PRO A 1 132 ? 12.395 -9.969 -13.608 1.00 85.19 132 PRO A C 1
ATOM 1053 O O . PRO A 1 132 ? 13.560 -10.146 -13.959 1.00 85.19 132 PRO A O 1
ATOM 1056 N N . ILE A 1 133 ? 11.989 -8.811 -13.076 1.00 82.12 133 ILE A N 1
ATOM 1057 C CA . ILE A 1 133 ? 12.905 -7.683 -12.828 1.00 82.12 133 ILE A CA 1
ATOM 1058 C C . ILE A 1 133 ? 13.560 -7.777 -11.443 1.00 82.12 133 ILE A C 1
ATOM 1060 O O . ILE A 1 133 ? 12.987 -8.336 -10.510 1.00 82.12 133 ILE A O 1
ATOM 1064 N N . ASP A 1 134 ? 14.750 -7.189 -11.303 1.00 80.44 134 ASP A N 1
ATOM 1065 C CA . ASP A 1 134 ? 15.517 -7.219 -10.054 1.00 80.44 134 ASP A CA 1
ATOM 1066 C C . ASP A 1 134 ? 14.862 -6.410 -8.923 1.00 80.44 134 ASP A C 1
ATOM 1068 O O . ASP A 1 134 ? 14.127 -5.443 -9.153 1.00 80.44 134 ASP A O 1
ATOM 1072 N N . PHE A 1 135 ? 15.214 -6.761 -7.681 1.00 77.06 135 PHE A N 1
ATOM 1073 C CA . PHE A 1 135 ? 14.705 -6.141 -6.451 1.00 77.06 135 PHE A CA 1
ATOM 1074 C C . PHE A 1 135 ? 14.778 -4.606 -6.461 1.00 77.06 135 PHE A C 1
ATOM 1076 O O . PHE A 1 135 ? 13.838 -3.937 -6.036 1.00 77.06 135 PHE A O 1
ATOM 1083 N N . GLU A 1 136 ? 15.872 -4.028 -6.968 1.00 80.00 136 GLU A N 1
ATOM 1084 C CA . GLU A 1 136 ? 16.038 -2.572 -7.037 1.00 80.00 136 GLU A CA 1
ATOM 1085 C C . GLU A 1 136 ? 14.956 -1.913 -7.902 1.00 80.00 136 GLU A C 1
ATOM 1087 O O . GLU A 1 136 ? 14.371 -0.905 -7.505 1.00 80.00 136 GLU A O 1
ATOM 1092 N N . LEU A 1 137 ? 14.626 -2.504 -9.054 1.00 82.19 137 LEU A N 1
ATOM 1093 C CA . LEU A 1 137 ? 13.590 -1.986 -9.949 1.00 82.19 137 LEU A CA 1
ATOM 1094 C C . LEU A 1 137 ? 12.188 -2.189 -9.372 1.00 82.19 137 LEU A C 1
ATOM 1096 O O . LEU A 1 137 ? 11.326 -1.327 -9.542 1.00 82.19 137 LEU A O 1
ATOM 1100 N N . GLN A 1 138 ? 11.963 -3.286 -8.651 1.00 80.69 138 GLN A N 1
ATOM 1101 C CA . GLN A 1 138 ? 10.702 -3.511 -7.951 1.00 80.69 138 GLN A CA 1
ATOM 1102 C C . GLN A 1 138 ? 10.503 -2.526 -6.787 1.00 80.69 138 GLN A C 1
ATOM 1104 O O . GLN A 1 138 ? 9.396 -2.027 -6.585 1.00 80.69 138 GLN A O 1
ATOM 1109 N N . TYR A 1 139 ? 11.570 -2.185 -6.056 1.00 80.56 139 TYR A N 1
ATOM 1110 C CA . TYR A 1 139 ? 11.542 -1.129 -5.041 1.00 80.56 139 TYR A CA 1
ATOM 1111 C C . TYR A 1 139 ? 11.229 0.236 -5.663 1.00 80.56 139 TYR A C 1
ATOM 1113 O O . TYR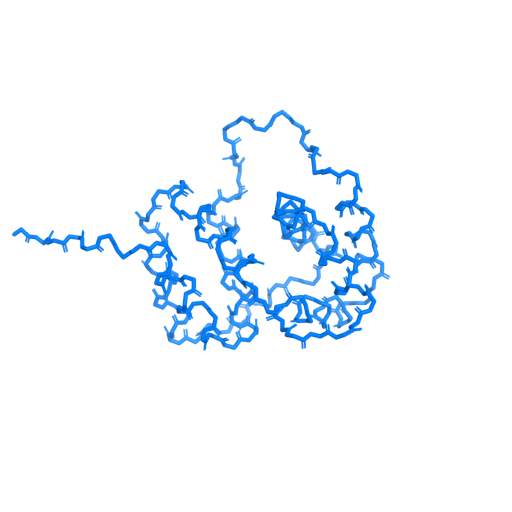 A 1 139 ? 10.394 0.972 -5.135 1.00 80.56 139 TYR A O 1
ATOM 1121 N N . VAL A 1 140 ? 11.850 0.566 -6.803 1.00 83.69 140 VAL A N 1
ATOM 1122 C CA . VAL A 1 140 ? 11.533 1.796 -7.546 1.00 83.69 140 VAL A CA 1
ATOM 1123 C C . VAL A 1 140 ? 10.066 1.802 -7.981 1.00 83.69 140 VAL A C 1
ATOM 1125 O O . VAL A 1 140 ? 9.397 2.814 -7.795 1.00 83.69 140 VAL A O 1
ATOM 1128 N N . PHE A 1 141 ? 9.535 0.679 -8.475 1.00 87.75 141 PHE A N 1
ATOM 1129 C CA . PHE A 1 141 ? 8.110 0.547 -8.781 1.00 87.75 141 PHE A CA 1
ATOM 1130 C C . PHE A 1 141 ? 7.230 0.818 -7.553 1.00 87.75 141 PHE A C 1
ATOM 1132 O O . PHE A 1 141 ? 6.323 1.634 -7.649 1.00 87.75 141 PHE A O 1
ATOM 1139 N N . LEU A 1 142 ? 7.496 0.189 -6.401 1.00 86.31 142 LEU A N 1
ATOM 1140 C CA . LEU A 1 142 ? 6.714 0.400 -5.172 1.00 86.31 142 LEU A CA 1
ATOM 1141 C C . LEU A 1 142 ? 6.747 1.860 -4.720 1.00 86.31 142 LEU A C 1
ATOM 1143 O O . LEU A 1 142 ? 5.713 2.438 -4.386 1.00 86.31 142 LEU A O 1
ATOM 1147 N N . ARG A 1 143 ? 7.939 2.462 -4.741 1.00 85.62 143 ARG A N 1
ATOM 1148 C CA . ARG A 1 143 ? 8.138 3.880 -4.450 1.00 85.62 143 ARG A CA 1
ATOM 1149 C C . ARG A 1 143 ? 7.281 4.742 -5.370 1.00 85.62 143 ARG A C 1
ATOM 1151 O O . ARG A 1 143 ? 6.546 5.594 -4.886 1.00 85.62 143 ARG A O 1
ATOM 1158 N N . ASP A 1 144 ? 7.348 4.519 -6.673 1.00 87.75 144 ASP A N 1
ATOM 1159 C CA . ASP A 1 144 ? 6.656 5.362 -7.643 1.00 87.75 144 ASP A CA 1
ATOM 1160 C C . ASP A 1 144 ? 5.138 5.092 -7.651 1.00 87.75 144 ASP A C 1
ATOM 1162 O O . ASP A 1 144 ? 4.354 6.022 -7.803 1.00 87.75 144 ASP A O 1
ATOM 1166 N N . ALA A 1 145 ? 4.696 3.858 -7.406 1.00 88.00 145 ALA A N 1
ATOM 1167 C CA . ALA A 1 145 ? 3.284 3.486 -7.303 1.00 88.00 145 ALA A CA 1
ATOM 1168 C C . ALA A 1 145 ? 2.589 4.109 -6.080 1.00 88.00 145 ALA A C 1
ATOM 1170 O O . ALA A 1 145 ? 1.430 4.506 -6.175 1.00 88.00 145 ALA A O 1
ATOM 1171 N N . LEU A 1 146 ? 3.293 4.206 -4.946 1.00 87.50 146 LEU A N 1
ATOM 1172 C CA . LEU A 1 146 ? 2.744 4.699 -3.675 1.00 87.50 146 LEU A CA 1
ATOM 1173 C C . LEU A 1 146 ? 2.950 6.201 -3.447 1.00 87.50 146 LEU A C 1
ATOM 1175 O O . LEU A 1 146 ? 2.253 6.791 -2.620 1.00 87.50 146 LEU A O 1
ATOM 1179 N N . LEU A 1 147 ? 3.930 6.810 -4.124 1.00 82.88 147 LEU A N 1
ATOM 1180 C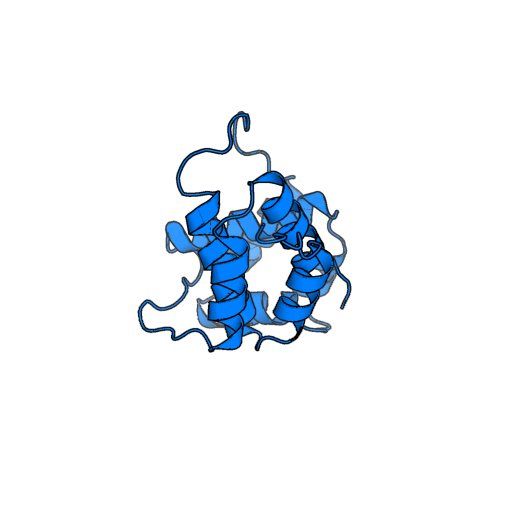 CA . LEU A 1 147 ? 4.311 8.212 -3.919 1.00 82.88 147 LEU A CA 1
ATOM 1181 C C . LEU A 1 147 ? 4.016 9.120 -5.114 1.00 82.88 147 LEU A C 1
ATOM 1183 O O . LEU A 1 147 ? 4.071 10.340 -4.952 1.00 82.88 147 LEU A O 1
ATOM 1187 N N . ALA A 1 148 ? 3.717 8.575 -6.299 1.00 67.88 148 ALA A N 1
ATOM 1188 C CA . ALA A 1 148 ? 3.206 9.393 -7.394 1.00 67.88 148 ALA A CA 1
ATOM 1189 C C . ALA A 1 148 ? 1.847 9.966 -6.972 1.00 67.88 148 ALA A C 1
ATOM 1191 O O . ALA A 1 148 ? 0.889 9.226 -6.766 1.00 67.88 148 ALA A O 1
ATOM 1192 N N . GLY A 1 149 ? 1.823 11.285 -6.768 1.00 55.62 149 GLY A N 1
ATOM 1193 C CA . GLY A 1 149 ? 0.781 11.987 -6.025 1.00 55.62 149 GLY A CA 1
ATOM 1194 C C . GLY A 1 149 ? -0.642 11.778 -6.543 1.00 55.62 149 GLY A C 1
ATOM 1195 O O . GLY A 1 149 ? -0.892 11.820 -7.748 1.00 55.62 149 GLY A O 1
ATOM 1196 N N . TYR A 1 150 ? -1.554 11.628 -5.582 1.00 47.75 150 TYR A N 1
ATOM 1197 C CA . TYR A 1 150 ? -2.983 11.911 -5.699 1.00 47.75 150 TYR A CA 1
ATOM 1198 C C . TYR A 1 150 ? -3.298 13.170 -4.902 1.00 47.75 150 TYR A C 1
ATOM 1200 O O . TYR A 1 150 ? -2.814 13.230 -3.746 1.00 47.75 150 TYR A O 1
#

Foldseek 3Di:
DPPPPPPALLVLLVLLLPDDLLLNLVLLLVLCCLQPVDDDDDDPDDCLDPLLVVLLVVLLPDDQVSNVVLSSCLQDPDPDPSNVSLVPDDLSSNLSNSNSLSVCQVVVSHPHNDPPDDRDPSSVVSVVSLNVDDSVSSVVNSSCNNPVDD

pLDDT: mean 81.16, std 17.38, range [32.66, 97.06]

Radius of gyration: 15.29 Å; chains: 1; bounding box: 35×30×46 Å